Protein AF-A0A4R6RGY6-F1 (afdb_monomer_lite)

pLDDT: mean 74.22, std 10.89, range [41.03, 91.19]

InterPro domains:
  IPR032720 Cysteine-rich CWC [PF14375] (13-60)

Structure (mmCIF, N/CA/C/O backbone):
data_AF-A0A4R6RGY6-F1
#
_entry.id   AF-A0A4R6RGY6-F1
#
loop_
_atom_site.group_PDB
_atom_site.id
_atom_site.type_symbol
_atom_site.label_atom_id
_atom_site.label_alt_id
_atom_site.label_comp_id
_atom_site.label_asym_id
_atom_site.label_entity_id
_atom_site.label_seq_id
_atom_site.pdbx_PDB_ins_code
_atom_site.Cartn_x
_atom_site.Cartn_y
_atom_site.Cartn_z
_atom_site.occupancy
_atom_site.B_iso_or_equiv
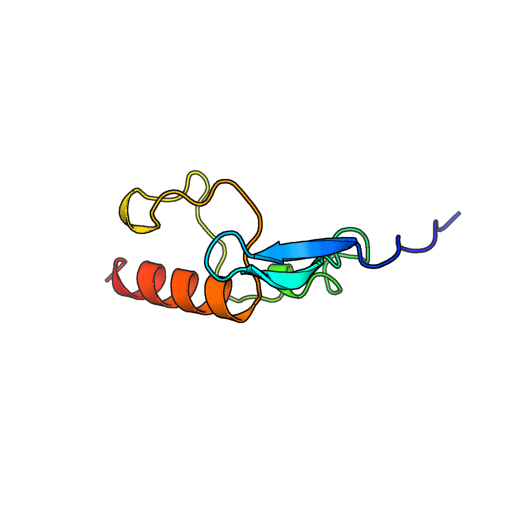_atom_site.auth_seq_id
_atom_site.auth_comp_id
_atom_site.auth_asym_id
_atom_site.auth_atom_id
_atom_site.pdbx_PDB_model_num
ATOM 1 N N . MET A 1 1 ? 4.487 5.927 -30.613 1.00 41.03 1 MET A N 1
ATOM 2 C CA . MET A 1 1 ? 5.718 6.022 -29.800 1.00 41.03 1 MET A CA 1
ATOM 3 C C . MET A 1 1 ? 5.357 5.493 -28.419 1.00 41.03 1 MET A C 1
ATOM 5 O O . MET A 1 1 ? 4.517 6.106 -27.778 1.00 41.03 1 MET A O 1
ATOM 9 N N . THR A 1 2 ? 5.862 4.325 -28.014 1.00 61.59 2 THR A N 1
ATOM 10 C CA . THR A 1 2 ? 5.563 3.744 -26.690 1.00 61.59 2 THR A CA 1
ATOM 11 C C . THR A 1 2 ? 6.656 4.170 -25.719 1.00 61.59 2 THR A C 1
ATOM 13 O O . THR A 1 2 ? 7.809 3.788 -25.896 1.00 61.59 2 THR A O 1
ATOM 16 N N . THR A 1 3 ? 6.309 4.984 -24.722 1.00 66.12 3 THR A N 1
ATOM 17 C CA . THR A 1 3 ? 7.208 5.325 -23.610 1.00 66.12 3 THR A CA 1
ATOM 18 C C . THR A 1 3 ? 7.423 4.078 -22.748 1.00 66.12 3 THR A C 1
ATOM 20 O O . THR A 1 3 ? 6.434 3.428 -22.398 1.00 66.12 3 THR A O 1
ATOM 23 N N . PRO A 1 4 ? 8.674 3.707 -22.411 1.00 70.69 4 PRO A N 1
ATOM 24 C CA . PRO A 1 4 ? 8.925 2.586 -21.519 1.00 70.69 4 PRO A CA 1
ATOM 25 C C . PRO A 1 4 ? 8.330 2.872 -20.135 1.00 70.69 4 PRO A C 1
ATOM 27 O O . PRO A 1 4 ? 8.317 4.024 -19.692 1.00 70.69 4 PRO A O 1
ATOM 30 N N . PRO A 1 5 ? 7.838 1.840 -19.437 1.00 69.62 5 PRO A N 1
ATOM 31 C CA . PRO A 1 5 ? 7.255 2.033 -18.124 1.00 69.62 5 PRO A CA 1
ATOM 32 C C . PRO A 1 5 ? 8.298 2.590 -17.136 1.00 69.62 5 PRO A C 1
ATOM 34 O O . PRO A 1 5 ? 9.453 2.150 -17.169 1.00 69.62 5 PRO A O 1
ATOM 37 N N . PRO A 1 6 ? 7.916 3.522 -16.240 1.00 74.69 6 PRO A N 1
ATOM 38 C CA . PRO A 1 6 ? 8.806 4.047 -15.216 1.00 74.69 6 PRO A CA 1
ATOM 39 C C . PRO A 1 6 ? 9.345 2.925 -14.311 1.00 74.69 6 PRO A C 1
ATOM 41 O O . PRO A 1 6 ? 8.710 1.871 -14.163 1.00 74.69 6 PRO A O 1
ATOM 44 N N . PRO A 1 7 ? 10.526 3.129 -13.701 1.00 78.44 7 PRO A N 1
ATOM 45 C CA . PRO A 1 7 ? 11.066 2.196 -12.723 1.00 78.44 7 PRO A CA 1
ATOM 46 C C . PRO A 1 7 ? 10.142 2.080 -11.498 1.00 78.44 7 PRO A C 1
ATOM 48 O O . PRO A 1 7 ? 9.323 2.972 -11.257 1.00 78.44 7 PRO A O 1
ATOM 51 N N . PRO A 1 8 ? 10.265 0.998 -10.705 1.00 81.75 8 PRO A N 1
ATOM 52 C CA . PRO A 1 8 ? 9.526 0.856 -9.460 1.00 81.75 8 PRO A CA 1
ATOM 53 C C . PRO A 1 8 ? 9.895 2.021 -8.541 1.00 81.75 8 PRO A C 1
ATOM 55 O O . PRO A 1 8 ? 11.072 2.372 -8.432 1.00 81.75 8 PRO A O 1
ATOM 58 N N . ARG A 1 9 ? 8.908 2.639 -7.889 1.00 84.12 9 ARG A N 1
ATOM 59 C CA . ARG A 1 9 ? 9.188 3.679 -6.890 1.00 84.12 9 ARG A CA 1
ATOM 60 C C . ARG A 1 9 ? 9.296 3.032 -5.510 1.00 84.12 9 ARG A C 1
ATOM 62 O O . ARG A 1 9 ? 8.304 2.447 -5.075 1.00 84.12 9 ARG A O 1
ATOM 69 N N . PRO A 1 10 ? 10.434 3.131 -4.809 1.00 86.88 10 PRO A N 1
ATOM 70 C CA . PRO A 1 10 ? 10.533 2.649 -3.438 1.00 86.88 10 PRO A CA 1
ATOM 71 C C . PRO A 1 10 ? 9.635 3.495 -2.526 1.00 86.88 10 PRO A C 1
ATOM 73 O O . PRO A 1 10 ? 9.587 4.718 -2.646 1.00 86.88 10 PRO A O 1
ATOM 76 N N . MET A 1 11 ? 8.907 2.836 -1.633 1.00 86.81 11 MET A N 1
ATOM 77 C CA . MET A 1 11 ? 8.005 3.438 -0.654 1.00 86.81 11 MET A CA 1
ATOM 78 C C . MET A 1 11 ? 8.133 2.704 0.682 1.00 86.81 11 MET A C 1
ATOM 80 O O . MET A 1 11 ? 8.648 1.587 0.756 1.00 86.81 11 MET A O 1
ATOM 84 N N . VAL A 1 12 ? 7.661 3.341 1.748 1.00 90.12 12 VAL A N 1
ATOM 85 C CA . VAL A 1 12 ? 7.648 2.780 3.100 1.00 90.12 12 VAL A CA 1
ATOM 86 C C . VAL A 1 12 ? 6.202 2.669 3.545 1.00 90.12 12 VAL A C 1
ATOM 88 O O . VAL A 1 12 ? 5.430 3.606 3.382 1.00 90.12 12 VAL A O 1
ATOM 91 N N . CYS A 1 13 ? 5.815 1.502 4.056 1.00 89.56 13 CYS A N 1
ATOM 92 C CA . CYS A 1 13 ? 4.442 1.266 4.486 1.00 89.56 13 CYS A CA 1
ATOM 93 C C . CYS A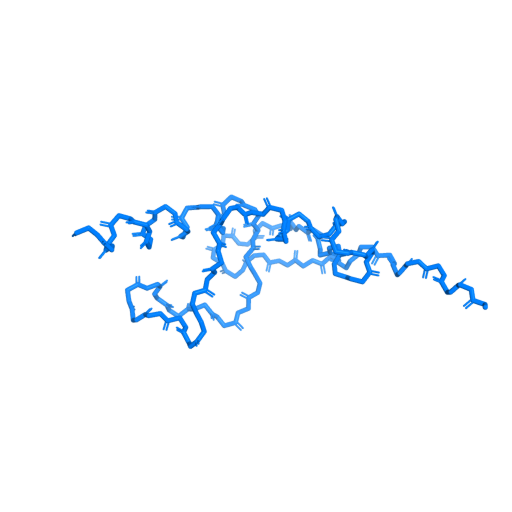 1 13 ? 4.119 2.113 5.717 1.00 89.56 13 CYS A C 1
ATOM 95 O O . CYS A 1 13 ? 4.766 1.935 6.748 1.00 89.56 13 CYS A O 1
ATOM 97 N N . GLU A 1 14 ? 3.085 2.949 5.644 1.00 87.62 14 GLU A N 1
ATOM 98 C CA . GLU A 1 14 ? 2.649 3.786 6.772 1.00 87.62 14 GLU A CA 1
ATOM 99 C C . GLU A 1 14 ? 2.317 2.948 8.021 1.00 87.62 14 GLU A C 1
ATOM 101 O O . GLU A 1 14 ? 2.662 3.316 9.139 1.00 87.62 14 GLU A O 1
ATOM 106 N N . THR A 1 15 ? 1.710 1.768 7.844 1.00 87.31 15 THR A N 1
ATOM 107 C CA . THR A 1 15 ? 1.279 0.921 8.970 1.00 87.31 15 THR A CA 1
ATOM 108 C C . THR A 1 15 ? 2.412 0.146 9.641 1.00 87.31 15 THR A C 1
ATOM 110 O O . THR A 1 15 ? 2.356 -0.095 10.843 1.00 87.31 15 THR A O 1
ATOM 113 N N . CYS A 1 16 ? 3.401 -0.341 8.884 1.00 91.19 16 CYS A N 1
ATOM 114 C CA . CYS A 1 16 ? 4.402 -1.274 9.429 1.00 91.19 16 CYS A CA 1
ATOM 115 C C . CYS A 1 16 ? 5.859 -0.879 9.188 1.00 91.19 16 CYS A C 1
ATOM 117 O O . CYS A 1 16 ? 6.748 -1.612 9.607 1.00 91.19 16 CYS A O 1
ATOM 119 N N . GLY A 1 17 ? 6.119 0.222 8.481 1.00 91.12 17 GLY A N 1
ATOM 120 C CA . GLY A 1 17 ? 7.469 0.688 8.163 1.00 91.12 17 GLY A CA 1
ATOM 121 C C . GLY A 1 17 ? 8.242 -0.193 7.176 1.00 91.12 17 GLY A C 1
ATOM 122 O O . GLY A 1 17 ? 9.406 0.081 6.899 1.00 91.12 17 GLY A O 1
ATOM 123 N N . ALA A 1 18 ? 7.634 -1.253 6.634 1.00 91.19 18 ALA A N 1
ATOM 124 C CA . ALA A 1 18 ? 8.317 -2.135 5.695 1.00 91.19 18 ALA A CA 1
ATOM 125 C C . ALA A 1 18 ? 8.587 -1.409 4.363 1.00 91.19 18 ALA A C 1
ATOM 127 O O . ALA A 1 18 ? 7.654 -0.803 3.817 1.00 91.19 18 ALA A O 1
ATOM 128 N N . PRO A 1 19 ? 9.813 -1.495 3.815 1.00 90.38 19 PRO A N 1
ATOM 129 C CA . PRO A 1 19 ? 10.095 -1.010 2.474 1.00 90.38 19 PRO A CA 1
ATOM 130 C C . PRO A 1 19 ? 9.381 -1.892 1.447 1.00 90.38 19 PRO A C 1
ATOM 132 O O . PRO A 1 19 ? 9.335 -3.117 1.574 1.00 90.38 19 PRO A O 1
ATOM 135 N N . PHE A 1 20 ? 8.814 -1.268 0.424 1.00 87.56 20 PHE A N 1
ATOM 136 C CA . PHE A 1 20 ? 8.185 -1.953 -0.698 1.00 87.56 20 PHE A CA 1
ATOM 137 C C . PHE A 1 20 ? 8.281 -1.103 -1.962 1.00 87.56 20 PHE A C 1
ATOM 139 O O . PHE A 1 20 ? 8.614 0.078 -1.909 1.00 87.56 20 PHE A O 1
ATOM 146 N N . GLU A 1 21 ? 7.974 -1.696 -3.110 1.00 85.56 21 GLU A N 1
ATOM 147 C CA . GLU A 1 21 ? 8.010 -0.990 -4.386 1.00 85.56 21 GLU A CA 1
ATOM 148 C C . GLU A 1 21 ? 6.600 -0.749 -4.942 1.00 85.56 21 GLU A C 1
ATOM 150 O O . GLU A 1 21 ? 5.759 -1.649 -5.045 1.00 85.56 21 GLU A O 1
ATOM 155 N N . CYS A 1 22 ? 6.351 0.502 -5.326 1.00 78.75 22 CYS A N 1
ATOM 156 C CA . CYS A 1 22 ? 5.214 0.931 -6.119 1.00 78.75 22 CYS A CA 1
ATOM 157 C C . CYS A 1 22 ? 5.500 0.634 -7.589 1.00 78.75 22 CYS A C 1
ATOM 159 O O . CYS A 1 22 ? 6.408 1.223 -8.179 1.00 78.75 22 CYS A O 1
ATOM 161 N N . LEU A 1 23 ? 4.696 -0.222 -8.206 1.00 77.94 23 LEU A N 1
ATOM 162 C CA . LEU A 1 23 ? 4.795 -0.505 -9.639 1.00 77.94 23 LEU A CA 1
ATOM 163 C C . LEU A 1 23 ? 3.810 0.344 -10.465 1.00 77.94 23 LEU A C 1
ATOM 165 O O . LEU A 1 23 ? 3.578 0.073 -11.644 1.00 77.94 23 LEU A O 1
ATOM 169 N N . SER A 1 24 ? 3.240 1.394 -9.861 1.00 70.69 24 SER A N 1
ATOM 170 C CA . SER A 1 24 ? 2.370 2.355 -10.542 1.00 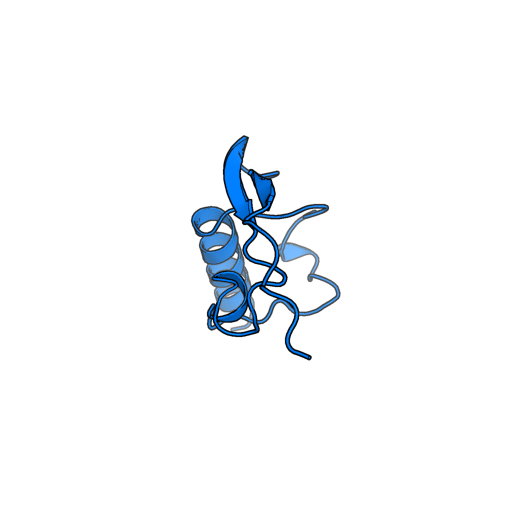70.69 24 SER A CA 1
ATOM 171 C C . SER A 1 24 ? 3.078 2.968 -11.748 1.00 70.69 24 SER A C 1
ATOM 173 O O . SER A 1 24 ? 4.191 3.477 -11.642 1.00 70.69 24 SER A O 1
ATOM 175 N N . GLY A 1 25 ? 2.419 2.915 -12.904 1.00 64.88 25 GLY A N 1
ATOM 176 C CA . GLY A 1 25 ? 2.972 3.371 -14.181 1.00 64.88 25 GLY A CA 1
ATOM 177 C C . GLY A 1 25 ? 3.552 2.254 -15.048 1.00 64.88 25 GLY A C 1
ATOM 178 O O . GLY A 1 25 ? 3.700 2.458 -16.249 1.00 64.88 25 GLY A O 1
ATOM 179 N N . ARG A 1 26 ? 3.789 1.048 -14.507 1.00 69.25 26 ARG A N 1
ATOM 180 C CA . ARG A 1 26 ? 4.223 -0.102 -15.317 1.00 69.25 26 ARG A CA 1
ATOM 181 C C . ARG A 1 26 ? 3.112 -0.760 -16.153 1.00 69.25 26 ARG A C 1
ATOM 183 O O . ARG A 1 26 ? 3.389 -1.700 -16.890 1.00 69.25 26 ARG A O 1
ATOM 190 N N . GLY A 1 27 ? 1.885 -0.247 -16.064 1.00 60.81 27 GLY A N 1
ATOM 191 C CA . GLY A 1 27 ? 0.687 -0.794 -16.704 1.00 60.81 27 GLY A CA 1
ATOM 192 C C . GLY A 1 27 ? -0.324 -1.332 -15.683 1.00 60.81 27 GLY A C 1
ATOM 193 O O . GLY A 1 27 ? 0.029 -1.508 -14.513 1.00 60.81 27 GLY A O 1
ATOM 194 N N . PRO A 1 28 ? -1.580 -1.568 -16.102 1.00 58.72 28 PRO A N 1
ATOM 195 C CA . PRO A 1 28 ? -2.655 -2.023 -15.216 1.00 58.72 28 PRO A CA 1
ATOM 196 C C . PRO A 1 28 ? -2.345 -3.371 -14.550 1.00 58.72 28 PRO A C 1
ATOM 198 O O . PRO A 1 28 ? -2.674 -3.548 -13.385 1.00 58.72 28 PRO A O 1
ATOM 201 N N . ASP A 1 29 ? -1.630 -4.264 -15.238 1.00 61.25 29 ASP A N 1
ATOM 202 C CA . ASP A 1 29 ? -1.282 -5.600 -14.728 1.00 61.25 29 ASP A CA 1
ATOM 203 C C . ASP A 1 29 ? 0.019 -5.625 -13.914 1.00 61.25 29 ASP A C 1
ATOM 205 O O . ASP A 1 29 ? 0.352 -6.621 -13.276 1.00 61.25 29 ASP A O 1
ATOM 209 N N . ALA A 1 30 ? 0.784 -4.531 -13.940 1.00 64.00 30 ALA A N 1
ATOM 210 C CA . ALA A 1 30 ? 2.086 -4.463 -13.293 1.00 64.00 30 ALA A CA 1
ATOM 211 C C . ALA A 1 30 ? 2.020 -3.869 -11.883 1.00 64.00 30 ALA A C 1
ATOM 213 O O . ALA A 1 30 ? 2.905 -4.147 -11.076 1.00 64.00 30 ALA A O 1
ATOM 214 N N . CYS A 1 31 ? 0.981 -3.091 -11.541 1.00 69.50 31 CYS A N 1
ATOM 215 C CA . CYS A 1 31 ? 0.738 -2.781 -10.133 1.00 69.50 31 CYS A CA 1
ATOM 216 C C . CYS A 1 31 ? 0.154 -4.011 -9.448 1.00 69.50 31 CYS A C 1
ATOM 218 O O . CYS A 1 31 ? -1.009 -4.339 -9.665 1.00 69.50 31 CYS A O 1
ATOM 220 N N . TRP A 1 32 ? 0.914 -4.638 -8.548 1.00 75.06 32 TRP A N 1
ATOM 221 C CA . TRP A 1 32 ? 0.391 -5.701 -7.680 1.00 75.06 32 TRP A CA 1
ATOM 222 C C . TRP A 1 32 ? -0.881 -5.253 -6.934 1.00 75.06 32 TRP A C 1
ATOM 224 O O . TRP A 1 32 ? -1.762 -6.063 -6.667 1.00 75.06 32 TRP A O 1
ATOM 234 N N . CYS A 1 33 ? -1.005 -3.948 -6.663 1.00 70.69 33 CYS A N 1
ATOM 235 C CA . CYS A 1 33 ? -2.174 -3.330 -6.049 1.00 70.69 33 CYS A CA 1
ATOM 236 C C . CYS A 1 33 ? -3.450 -3.459 -6.898 1.00 70.69 33 CYS A C 1
ATOM 238 O O . CYS A 1 33 ? -4.540 -3.585 -6.351 1.00 70.69 33 CYS A O 1
ATOM 240 N N . ALA A 1 34 ? -3.319 -3.437 -8.227 1.00 68.44 34 ALA A N 1
ATOM 241 C CA . ALA A 1 34 ? -4.431 -3.514 -9.170 1.00 68.44 34 ALA A CA 1
ATOM 242 C C . ALA A 1 34 ? -4.917 -4.955 -9.389 1.00 68.44 34 ALA A C 1
ATOM 244 O O . ALA A 1 34 ? -6.072 -5.157 -9.757 1.00 68.44 34 ALA A O 1
ATOM 245 N N . GLY A 1 35 ? -4.053 -5.943 -9.129 1.00 67.44 35 GLY A N 1
ATOM 246 C CA . GLY A 1 35 ? -4.397 -7.365 -9.149 1.00 67.44 35 GLY A CA 1
ATOM 247 C C . GLY A 1 35 ? -5.078 -7.860 -7.871 1.00 67.44 35 GLY A C 1
ATOM 248 O O . GLY A 1 35 ? -5.476 -9.022 -7.807 1.00 67.44 35 GLY A O 1
ATOM 249 N N . LEU A 1 36 ? -5.216 -7.013 -6.844 1.00 70.44 36 LEU A N 1
ATOM 250 C CA . LEU A 1 36 ? -5.943 -7.398 -5.643 1.00 70.44 36 LEU A CA 1
ATOM 251 C C . LEU A 1 36 ? -7.445 -7.503 -5.946 1.00 70.44 36 LEU A C 1
ATOM 253 O O . LEU A 1 36 ? -8.013 -6.611 -6.580 1.00 70.44 36 LEU A O 1
ATOM 257 N N . PRO A 1 37 ? -8.118 -8.557 -5.451 1.00 65.00 37 PRO A N 1
ATOM 258 C CA . PRO A 1 37 ? -9.549 -8.754 -5.681 1.00 65.00 37 PRO A CA 1
ATOM 259 C C . PRO A 1 37 ? -10.398 -7.661 -5.020 1.00 65.00 37 PRO A C 1
ATOM 261 O O . PRO A 1 37 ? -11.550 -7.449 -5.393 1.00 65.00 37 PRO A O 1
ATOM 264 N N . PHE A 1 38 ? -9.833 -6.957 -4.037 1.00 65.38 38 PHE A N 1
ATOM 265 C CA . PHE A 1 38 ? -10.542 -5.970 -3.247 1.00 65.38 38 PHE A CA 1
ATOM 266 C C . PHE A 1 38 ? -10.292 -4.560 -3.776 1.00 65.38 38 PHE A C 1
ATOM 268 O O . PHE A 1 38 ? -9.198 -4.008 -3.649 1.00 65.38 38 PHE A O 1
ATOM 275 N N . ARG A 1 39 ? -11.336 -3.949 -4.342 1.00 66.31 39 ARG A N 1
ATOM 276 C CA . ARG A 1 39 ? -11.339 -2.515 -4.630 1.00 66.31 39 ARG A CA 1
ATOM 277 C C . ARG A 1 39 ? -11.772 -1.779 -3.375 1.00 66.31 39 ARG A C 1
ATOM 279 O O . ARG A 1 39 ? -12.931 -1.874 -2.974 1.00 66.31 39 ARG A O 1
ATOM 286 N N . LEU A 1 40 ? -10.835 -1.063 -2.757 1.00 63.56 40 LEU A N 1
ATOM 287 C CA . LEU A 1 40 ? -11.151 -0.184 -1.638 1.00 63.56 40 LEU A CA 1
ATOM 288 C C . LEU A 1 40 ? -12.223 0.823 -2.091 1.00 63.56 40 LEU A C 1
ATOM 290 O O . LEU A 1 40 ? -12.026 1.489 -3.114 1.00 63.56 40 LEU A O 1
ATOM 294 N N . PRO A 1 41 ? -13.364 0.927 -1.389 1.00 64.12 41 PRO A N 1
ATOM 295 C CA . PRO A 1 41 ? -14.302 2.009 -1.643 1.00 64.12 41 PRO A CA 1
ATOM 296 C C . PRO A 1 41 ? -13.596 3.342 -1.356 1.00 64.12 41 PRO A C 1
ATOM 298 O O . PRO A 1 41 ? -12.811 3.447 -0.414 1.00 64.12 41 PRO A O 1
ATOM 301 N N . MET A 1 42 ? -13.850 4.341 -2.200 1.00 57.72 42 MET A N 1
ATOM 302 C CA . MET A 1 42 ? -13.370 5.706 -2.000 1.00 57.72 42 MET A CA 1
ATOM 303 C C . MET A 1 42 ? -14.589 6.607 -1.753 1.00 57.72 42 MET A C 1
ATOM 305 O O . MET A 1 42 ? -15.456 6.662 -2.630 1.00 57.72 42 MET A O 1
ATOM 309 N N . PRO A 1 43 ? -14.684 7.307 -0.607 1.00 66.62 43 PRO A N 1
ATOM 310 C CA . PRO A 1 43 ? -13.724 7.329 0.501 1.00 66.62 43 PRO A CA 1
ATOM 311 C C . PRO A 1 43 ? -13.666 6.003 1.272 1.00 66.62 43 PRO A C 1
ATOM 313 O O . PRO A 1 43 ? -14.633 5.237 1.286 1.00 66.62 43 PRO A O 1
ATOM 316 N N . LEU A 1 44 ? -12.523 5.759 1.922 1.00 71.38 44 LEU A N 1
ATOM 317 C CA . LEU A 1 44 ? -12.381 4.651 2.862 1.00 71.38 44 LEU A CA 1
ATOM 318 C C . LEU A 1 44 ? -13.413 4.799 3.988 1.00 71.38 44 LEU A C 1
ATOM 320 O O . LEU A 1 44 ? -13.635 5.914 4.472 1.00 71.38 44 LEU A O 1
ATOM 324 N N . PRO A 1 45 ? -14.055 3.7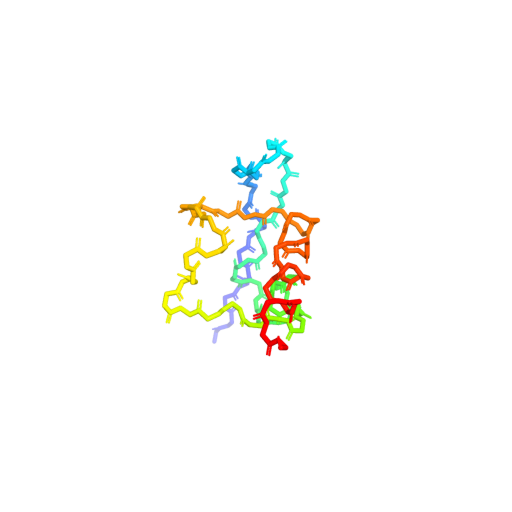02 4.401 1.00 70.25 45 PRO A N 1
ATOM 325 C CA . PRO A 1 45 ? -15.056 3.749 5.440 1.00 70.25 45 PRO A CA 1
ATOM 326 C C . PRO A 1 45 ? -14.357 3.910 6.806 1.00 70.25 45 PRO A C 1
ATOM 328 O O . PRO A 1 45 ? -13.184 3.546 6.941 1.00 70.25 45 PRO A O 1
ATOM 331 N N . PRO A 1 46 ? -15.021 4.492 7.820 1.00 72.69 46 PRO A N 1
ATOM 332 C CA . PRO A 1 46 ? -14.394 4.817 9.105 1.00 72.69 46 PRO A CA 1
ATOM 333 C C . PRO A 1 46 ? -13.679 3.637 9.783 1.00 72.69 46 PRO A C 1
ATOM 335 O O . PRO A 1 46 ? -12.678 3.829 10.472 1.00 72.69 46 PRO A O 1
ATOM 338 N N . GLU A 1 47 ? -14.168 2.414 9.569 1.00 70.12 47 GLU A N 1
ATOM 339 C CA . GLU A 1 47 ? -13.607 1.177 10.137 1.00 70.12 47 GLU A CA 1
ATOM 340 C C . GLU A 1 47 ? -12.255 0.783 9.523 1.00 70.12 47 GLU A C 1
ATOM 342 O O . GLU A 1 47 ? -11.497 0.033 10.139 1.00 70.12 47 GLU A O 1
ATOM 347 N N . ALA A 1 48 ? -11.917 1.311 8.339 1.00 66.06 48 ALA A N 1
ATOM 348 C CA . ALA A 1 48 ? -10.605 1.129 7.719 1.00 66.06 48 ALA A CA 1
ATOM 349 C C . ALA A 1 48 ? -9.472 1.787 8.530 1.00 66.06 48 ALA A C 1
ATOM 351 O O . ALA A 1 48 ? -8.306 1.421 8.372 1.00 66.06 48 ALA A O 1
ATOM 352 N N . GLY A 1 49 ? -9.813 2.746 9.399 1.00 66.25 49 GLY A N 1
ATOM 353 C CA . GLY A 1 49 ? -8.855 3.613 10.072 1.00 66.25 49 GLY A CA 1
ATOM 354 C C . GLY A 1 49 ? -8.243 4.663 9.132 1.00 66.25 49 GLY A C 1
ATOM 355 O O . GLY A 1 49 ? -8.485 4.651 7.922 1.00 66.25 49 GLY A O 1
ATOM 356 N N . PRO A 1 50 ? -7.459 5.610 9.674 1.00 64.44 50 PRO A N 1
ATOM 357 C CA . PRO A 1 50 ? -6.762 6.593 8.860 1.00 64.44 50 PRO A CA 1
ATOM 358 C C . PRO A 1 50 ? -5.626 5.901 8.101 1.00 64.44 50 PRO A C 1
ATOM 360 O O . PRO A 1 50 ? -4.640 5.474 8.695 1.00 64.44 50 PRO A O 1
ATOM 363 N N . VAL A 1 51 ? -5.776 5.783 6.785 1.00 68.50 51 VAL A N 1
ATOM 364 C CA . VAL A 1 51 ? -4.681 5.457 5.867 1.00 68.50 51 VAL A CA 1
ATOM 365 C C . VAL A 1 51 ? -4.485 6.692 5.002 1.00 68.50 51 VAL A C 1
ATOM 367 O O . VAL A 1 51 ? -5.353 7.020 4.191 1.00 68.50 51 VAL A O 1
ATOM 370 N N . ALA A 1 52 ? -3.399 7.422 5.242 1.00 68.19 52 ALA A N 1
ATOM 371 C CA . ALA A 1 52 ? -3.093 8.663 4.537 1.00 68.19 52 ALA A CA 1
ATOM 372 C C . ALA A 1 52 ? -2.157 8.425 3.341 1.00 68.19 52 ALA A C 1
ATOM 374 O O . ALA A 1 52 ? -2.154 9.221 2.401 1.00 68.19 52 ALA A O 1
ATOM 375 N N . ASP A 1 53 ? -1.393 7.331 3.367 1.00 73.62 53 ASP A N 1
ATOM 376 C CA . ASP A 1 53 ? -0.397 6.975 2.362 1.00 73.62 53 ASP A CA 1
ATOM 377 C C . ASP A 1 53 ? -0.437 5.472 2.000 1.00 73.62 53 ASP A C 1
ATOM 379 O O . ASP A 1 53 ? -1.347 4.713 2.338 1.00 73.62 53 ASP A O 1
ATOM 383 N N . CYS A 1 54 ? 0.540 5.027 1.217 1.00 79.75 54 CYS A N 1
ATOM 384 C CA . CYS A 1 54 ? 0.564 3.722 0.592 1.00 79.75 54 CYS A CA 1
ATOM 385 C C . CYS A 1 54 ? 0.883 2.597 1.593 1.00 79.75 54 CYS A C 1
ATOM 387 O O . CYS A 1 54 ? 1.826 2.664 2.386 1.00 79.75 54 CYS A O 1
ATOM 389 N N . LEU A 1 55 ? 0.155 1.485 1.471 1.00 83.12 55 LEU A N 1
ATOM 390 C CA . LEU A 1 55 ? 0.387 0.262 2.241 1.00 83.12 55 LEU A CA 1
ATOM 391 C C . LEU A 1 55 ? 1.168 -0.772 1.429 1.00 83.12 55 LEU A C 1
ATOM 393 O O . LEU A 1 55 ? 0.989 -0.895 0.218 1.00 83.12 55 LEU A O 1
ATOM 397 N N . CYS A 1 56 ? 1.994 -1.572 2.106 1.00 87.31 56 CYS A N 1
ATOM 398 C CA . CYS A 1 56 ? 2.620 -2.744 1.492 1.00 87.31 56 CYS A CA 1
ATOM 399 C C . CYS A 1 56 ? 1.586 -3.864 1.233 1.00 87.31 56 CYS A C 1
ATOM 401 O O . CYS A 1 56 ? 0.523 -3.864 1.864 1.00 87.31 56 CYS A O 1
ATOM 403 N N . PRO A 1 57 ? 1.900 -4.871 0.390 1.00 83.94 57 PRO A N 1
ATOM 404 C CA . PRO A 1 57 ? 0.955 -5.931 0.020 1.00 83.94 57 PRO A CA 1
ATOM 405 C C . PRO A 1 57 ? 0.318 -6.648 1.210 1.00 83.94 57 PRO A C 1
ATOM 407 O O . PRO A 1 57 ? -0.883 -6.893 1.224 1.00 83.94 57 PRO A O 1
ATOM 410 N N . ARG A 1 58 ? 1.112 -6.923 2.250 1.00 87.44 58 ARG A N 1
ATOM 411 C CA . ARG A 1 58 ? 0.646 -7.598 3.466 1.00 87.44 58 A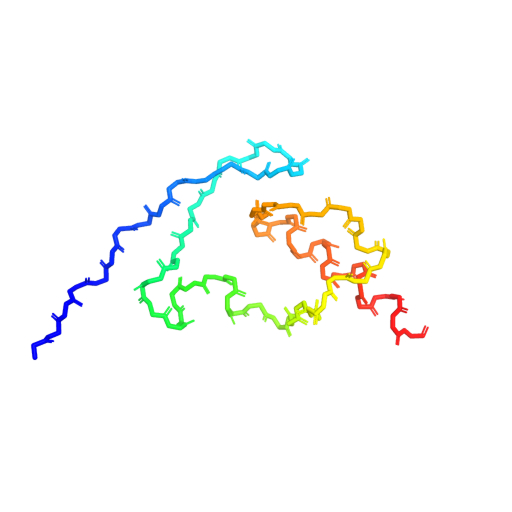RG A CA 1
ATOM 412 C C . ARG A 1 58 ? -0.360 -6.752 4.249 1.00 87.44 58 ARG A C 1
ATOM 414 O O . ARG A 1 58 ? -1.387 -7.263 4.678 1.00 87.44 58 ARG A O 1
ATOM 421 N N . CYS A 1 59 ? -0.060 -5.468 4.452 1.00 87.50 59 CYS A N 1
ATOM 422 C CA . CYS A 1 59 ? -0.947 -4.562 5.183 1.00 87.50 59 CYS A CA 1
ATOM 423 C C . CYS A 1 59 ? -2.218 -4.260 4.386 1.00 87.50 59 CYS A C 1
ATOM 425 O O . CYS A 1 59 ? -3.293 -4.201 4.974 1.00 87.50 59 CYS A O 1
A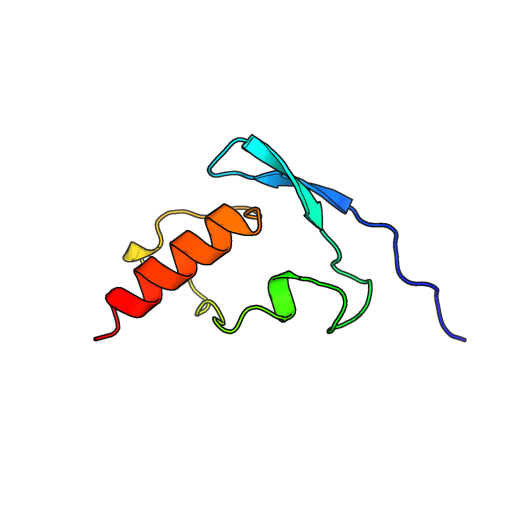TOM 427 N N . LEU A 1 60 ? -2.106 -4.131 3.061 1.00 83.00 60 LEU A N 1
ATOM 428 C CA . LEU A 1 60 ? -3.254 -3.901 2.193 1.00 83.00 60 LEU A CA 1
ATOM 429 C C . LEU A 1 60 ? -4.192 -5.119 2.150 1.00 83.00 60 LEU A C 1
ATOM 431 O O . LEU A 1 60 ? -5.402 -4.944 2.249 1.00 83.00 60 LEU A O 1
ATOM 435 N N . ALA A 1 61 ? -3.653 -6.343 2.083 1.00 83.38 61 ALA A N 1
ATOM 436 C CA . ALA A 1 61 ? -4.446 -7.573 2.165 1.00 83.38 61 ALA A CA 1
ATOM 437 C C . ALA A 1 61 ? -5.173 -7.702 3.514 1.00 83.38 61 ALA A C 1
ATOM 439 O O . ALA A 1 61 ? -6.374 -7.946 3.541 1.00 83.38 61 ALA A O 1
ATOM 440 N N . ALA A 1 62 ? -4.482 -7.441 4.628 1.00 85.88 62 ALA A N 1
ATOM 441 C CA . ALA A 1 62 ? -5.101 -7.471 5.954 1.00 85.88 62 ALA A CA 1
ATOM 442 C C . ALA A 1 62 ? -6.202 -6.406 6.119 1.00 85.88 62 ALA A C 1
ATOM 444 O O . ALA A 1 62 ? -7.213 -6.650 6.777 1.00 85.88 62 ALA A O 1
ATOM 445 N N . LEU A 1 63 ? -6.023 -5.218 5.528 1.00 83.12 63 LEU A N 1
ATOM 446 C CA . LEU A 1 63 ? -7.061 -4.187 5.501 1.00 83.12 63 LEU A CA 1
ATOM 447 C C . LEU A 1 63 ? -8.269 -4.638 4.669 1.00 83.12 63 LEU A C 1
ATOM 449 O O . LEU A 1 63 ? -9.405 -4.481 5.108 1.00 83.12 63 LEU A O 1
ATOM 453 N N . ALA A 1 64 ? -8.028 -5.231 3.499 1.00 80.19 64 ALA A N 1
ATOM 454 C CA . ALA A 1 64 ? -9.081 -5.768 2.645 1.00 80.19 64 ALA A CA 1
ATOM 455 C C . ALA A 1 64 ? -9.898 -6.865 3.345 1.00 80.19 64 ALA A C 1
ATOM 457 O O . ALA A 1 64 ? -11.122 -6.821 3.302 1.00 80.19 64 ALA A O 1
ATOM 458 N N . GLU A 1 65 ? -9.249 -7.805 4.036 1.00 82.12 65 GLU A N 1
ATOM 459 C CA . GLU A 1 65 ? -9.929 -8.855 4.810 1.00 82.12 65 GLU A CA 1
ATOM 460 C C . GLU A 1 65 ? -10.823 -8.272 5.910 1.00 82.12 65 GLU A C 1
ATOM 462 O O . GLU A 1 65 ? -11.972 -8.683 6.058 1.00 82.12 65 GLU A O 1
ATOM 467 N N . ARG A 1 66 ? -10.328 -7.268 6.646 1.00 80.31 66 ARG A N 1
ATOM 468 C CA . ARG A 1 66 ? -11.118 -6.581 7.680 1.00 80.31 66 ARG A CA 1
ATOM 469 C C . ARG A 1 66 ? -12.352 -5.902 7.098 1.00 80.31 66 ARG A C 1
ATOM 471 O O . ARG A 1 66 ? -13.427 -6.032 7.666 1.00 80.31 66 ARG A O 1
ATOM 478 N N . LEU A 1 67 ? -12.201 -5.214 5.967 1.00 77.50 67 LEU A N 1
ATOM 479 C CA . LEU A 1 67 ? -13.307 -4.534 5.290 1.00 77.50 67 LEU A CA 1
ATOM 480 C C . LEU A 1 67 ? -14.286 -5.494 4.607 1.00 77.50 67 LEU A C 1
ATOM 482 O O . LEU A 1 67 ? -15.454 -5.158 4.433 1.00 77.50 67 LEU A O 1
ATOM 486 N N . ALA A 1 68 ? -13.828 -6.673 4.187 1.00 76.38 68 ALA A N 1
ATOM 487 C CA . ALA A 1 68 ? -14.704 -7.726 3.690 1.00 76.38 68 ALA A CA 1
ATOM 488 C C . ALA A 1 68 ? -15.568 -8.295 4.825 1.00 76.38 68 ALA A C 1
ATOM 490 O O . ALA A 1 68 ? -16.764 -8.481 4.638 1.00 76.38 68 ALA A O 1
ATOM 491 N N . ALA A 1 69 ? -14.973 -8.507 6.003 1.00 71.69 69 ALA A N 1
ATOM 492 C CA . ALA A 1 69 ? -15.658 -9.042 7.178 1.00 71.69 69 ALA A CA 1
ATOM 493 C C . ALA A 1 69 ? -16.685 -8.079 7.800 1.00 71.69 69 ALA A C 1
ATOM 495 O O . ALA A 1 69 ? -17.576 -8.531 8.507 1.00 71.69 69 ALA A O 1
ATOM 496 N N . THR A 1 70 ? -16.577 -6.768 7.564 1.00 64.81 70 THR A N 1
ATOM 497 C CA . THR A 1 70 ? -17.546 -5.771 8.060 1.00 64.81 70 THR A CA 1
ATOM 498 C C . THR A 1 70 ? -18.715 -5.508 7.106 1.00 64.81 70 THR A C 1
ATOM 500 O O . THR A 1 70 ? -19.621 -4.761 7.466 1.00 64.81 70 THR A O 1
ATOM 503 N N . ARG A 1 71 ? -18.706 -6.077 5.890 1.00 57.03 71 ARG A N 1
ATOM 504 C CA . ARG A 1 71 ? -19.783 -5.926 4.887 1.00 57.03 71 ARG A CA 1
ATOM 505 C C . ARG A 1 71 ? -20.798 -7.080 4.887 1.00 57.03 71 ARG A C 1
ATOM 507 O O . ARG A 1 71 ? -21.605 -7.123 3.957 1.00 57.03 71 ARG A O 1
ATOM 514 N N . ASP A 1 72 ? -20.744 -7.969 5.878 1.00 48.06 72 ASP A N 1
ATOM 515 C CA . ASP A 1 72 ? -21.709 -9.059 6.112 1.00 48.06 72 ASP A CA 1
ATOM 516 C C . ASP A 1 72 ? -22.713 -8.678 7.213 1.00 48.06 72 ASP A C 1
ATOM 518 O O . ASP A 1 72 ? -22.262 -8.192 8.279 1.00 48.06 72 ASP A O 1
#

Foldseek 3Di:
DDDQFDDWDWDAAPVPRDIDTASPRNDCVRGPVNVDPDDQDPPHDVQLPDDPDDHDPVNVVVSRVSVVVVVD

Sequence (72 aa):
MTTPPPPPRPMVCETCGAPFECLSGRGPDACWCAGLPFRLPMPLPPEAGPVADCLCPRCLAALAERLAATRD

Secondary structure (DSSP, 8-state):
--PPPPPPEEEE-TTT--EEEE-TTS-TTT-TTTTSS----SSPPGGG----SPPPHHHHHHHHHHHHHT--

Radius of gyration: 13.68 Å; chains: 1; bounding box: 33×18×40 Å

Organism: NCBI:txid1920512